Protein AF-0000000079000152 (afdb_homodimer)

Structure (mmCIF, N/CA/C/O backbone):
data_AF-0000000079000152-model_v1
#
loop_
_entity.id
_entity.type
_entity.pdbx_description
1 polymer 'Zinc finger Ogr/Delta-type domain-containing protein'
#
loop_
_atom_site.group_PDB
_atom_site.id
_atom_site.type_symbol
_atom_site.label_atom_id
_atom_site.label_alt_id
_atom_site.label_comp_id
_atom_site.label_asym_id
_atom_site.label_entity_id
_atom_site.label_seq_id
_atom_site.pdbx_PDB_ins_code
_atom_site.Cartn_x
_atom_site.Cartn_y
_atom_site.Cartn_z
_atom_site.occupancy
_atom_site.B_iso_or_equiv
_atom_site.auth_seq_id
_atom_site.auth_comp_id
_atom_site.auth_asym_id
_atom_site.auth_atom_id
_atom_site.pdbx_PDB_model_num
ATOM 1 N N . MET A 1 1 ? -15.695 -9.125 2.947 1 77.19 1 MET A N 1
ATOM 2 C CA . MET A 1 1 ? -14.32 -8.961 2.469 1 77.19 1 MET A CA 1
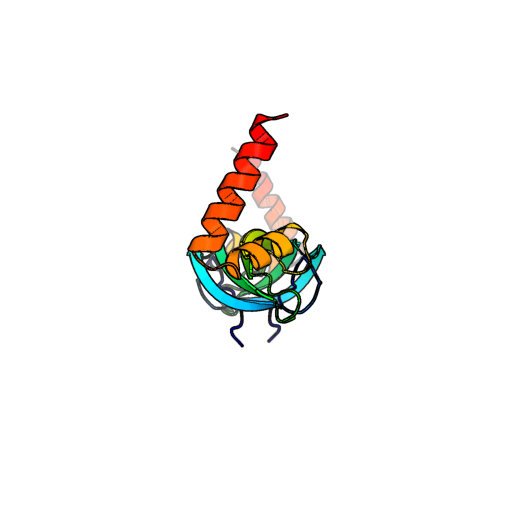ATOM 3 C C . MET A 1 1 ? -13.562 -7.961 3.336 1 77.19 1 MET A C 1
ATOM 5 O O . MET A 1 1 ? -14.125 -6.949 3.762 1 77.19 1 MET A O 1
ATOM 9 N N . ARG A 1 2 ? -12.352 -8.297 3.754 1 88.94 2 ARG A N 1
ATOM 10 C CA . ARG A 1 2 ? -11.508 -7.418 4.555 1 88.94 2 ARG A CA 1
ATOM 11 C C . ARG A 1 2 ? -11.062 -6.199 3.752 1 88.94 2 ARG A C 1
ATOM 13 O O . ARG A 1 2 ? -10.742 -6.316 2.566 1 88.94 2 ARG A O 1
ATOM 20 N N . ILE A 1 3 ? -11.281 -5.059 4.316 1 89.19 3 ILE A N 1
ATOM 21 C CA . ILE A 1 3 ? -10.828 -3.852 3.635 1 89.19 3 ILE A CA 1
ATOM 22 C C . ILE A 1 3 ? -9.555 -3.332 4.301 1 89.19 3 ILE A C 1
ATOM 24 O O . ILE A 1 3 ? -9.359 -3.516 5.504 1 89.19 3 ILE A O 1
ATOM 28 N N . MET A 1 4 ? -8.719 -2.758 3.523 1 90.44 4 MET A N 1
ATOM 29 C CA . MET A 1 4 ? -7.527 -2.135 4.086 1 90.44 4 MET A CA 1
ATOM 30 C C . MET A 1 4 ? -7.844 -0.756 4.652 1 90.44 4 MET A C 1
ATOM 32 O O . MET A 1 4 ? -8.266 0.141 3.916 1 90.44 4 MET A O 1
ATOM 36 N N . LYS A 1 5 ? -7.574 -0.598 5.977 1 92.31 5 LYS A N 1
ATOM 37 C CA . LYS A 1 5 ? -7.773 0.695 6.625 1 92.31 5 LYS A CA 1
ATOM 38 C C . LYS A 1 5 ? -6.477 1.495 6.672 1 92.31 5 LYS A C 1
ATOM 40 O O . LYS A 1 5 ? -5.402 0.933 6.895 1 92.31 5 LYS A O 1
ATOM 45 N N . MET A 1 6 ? -6.703 2.775 6.512 1 95.44 6 MET A N 1
ATOM 46 C CA . MET A 1 6 ? -5.543 3.658 6.598 1 95.44 6 MET A CA 1
ATOM 47 C C . MET A 1 6 ? -5.547 4.438 7.91 1 95.44 6 MET A C 1
ATOM 49 O O . MET A 1 6 ? -6.609 4.793 8.422 1 95.44 6 MET A O 1
ATOM 53 N N . THR A 1 7 ? -4.305 4.668 8.391 1 96.25 7 THR A N 1
ATOM 54 C CA . THR A 1 7 ? -4.137 5.395 9.648 1 96.25 7 THR A CA 1
ATOM 55 C C . THR A 1 7 ? -3.252 6.621 9.445 1 96.25 7 THR A C 1
ATOM 57 O O . THR A 1 7 ? -2.258 6.566 8.719 1 96.25 7 THR A O 1
ATOM 60 N N . CYS A 1 8 ? -3.666 7.68 10.039 1 97.12 8 CYS A N 1
ATOM 61 C CA . CYS A 1 8 ? -2.84 8.883 10 1 97.12 8 CYS A CA 1
ATOM 62 C C . CYS A 1 8 ? -1.547 8.68 10.781 1 97.12 8 CYS A C 1
ATOM 64 O O . CYS A 1 8 ? -1.578 8.312 11.961 1 97.12 8 CYS A O 1
ATOM 66 N N . PRO A 1 9 ? -0.413 8.977 10.188 1 95.81 9 PRO A N 1
ATOM 67 C CA . PRO A 1 9 ? 0.854 8.766 10.891 1 95.81 9 PRO A CA 1
ATOM 68 C C . PRO A 1 9 ? 1.115 9.812 11.969 1 95.81 9 PRO A C 1
ATOM 70 O O . PRO A 1 9 ? 2.025 9.648 12.789 1 95.81 9 PRO A O 1
ATOM 73 N N . VAL A 1 10 ? 0.35 10.844 12.047 1 94.44 10 VAL A N 1
ATOM 74 C CA . VAL A 1 10 ? 0.601 11.93 12.984 1 94.44 10 VAL A CA 1
ATOM 75 C C . VAL A 1 10 ? -0.221 11.719 14.25 1 94.44 10 VAL A C 1
ATOM 77 O O . VAL A 1 10 ? 0.318 11.758 15.359 1 94.44 10 VAL A O 1
ATOM 80 N N . CYS A 1 11 ? -1.486 11.406 14.102 1 95.25 11 CYS A N 1
ATOM 81 C CA . CYS A 1 11 ? -2.34 11.359 15.289 1 95.25 11 CYS A CA 1
ATOM 82 C C . CYS A 1 11 ? -2.949 9.977 15.469 1 95.25 11 CYS A C 1
ATOM 84 O O . CYS A 1 11 ? -3.688 9.734 16.422 1 95.25 11 CYS A O 1
ATOM 86 N N . LEU A 1 12 ? -2.826 9.094 14.5 1 95.81 12 LEU A N 1
ATOM 87 C CA . LEU A 1 12 ? -3.176 7.676 14.555 1 95.81 12 LEU A CA 1
ATOM 88 C C . LEU A 1 12 ? -4.68 7.48 14.406 1 95.81 12 LEU A C 1
ATOM 90 O O . LEU A 1 12 ? -5.18 6.359 14.516 1 95.81 12 LEU A O 1
ATOM 94 N N . ALA A 1 13 ? -5.426 8.547 14.078 1 97.12 13 ALA A N 1
ATOM 95 C CA . ALA A 1 13 ? -6.836 8.398 13.727 1 97.12 13 ALA A CA 1
ATOM 96 C C . ALA A 1 13 ? -6.992 7.73 12.359 1 97.12 13 ALA A C 1
ATOM 98 O O . ALA A 1 13 ? -6.027 7.625 11.602 1 97.12 13 ALA A O 1
ATOM 99 N N . ASP A 1 14 ? -8.195 7.309 12 1 96.25 14 ASP A N 1
ATOM 100 C CA . ASP A 1 14 ? -8.484 6.734 10.688 1 96.25 14 ASP A CA 1
ATOM 101 C C . ASP A 1 14 ? -8.305 7.773 9.586 1 96.25 14 ASP A C 1
ATOM 103 O O . ASP A 1 14 ? -8.609 8.953 9.781 1 96.25 14 ASP A O 1
ATOM 107 N N . ALA A 1 15 ? -7.777 7.367 8.57 1 97.5 15 ALA A N 1
ATOM 108 C CA . ALA A 1 15 ? -7.691 8.203 7.379 1 97.5 15 ALA A CA 1
ATOM 109 C C . ALA A 1 15 ? -8.586 7.668 6.266 1 97.5 15 ALA A C 1
ATOM 111 O O . ALA A 1 15 ? -8.695 6.457 6.078 1 97.5 15 ALA A O 1
ATOM 112 N N . LYS A 1 16 ? -9.172 8.594 5.566 1 97.44 16 LYS A N 1
ATOM 113 C CA . LYS A 1 16 ? -10.031 8.234 4.445 1 97.44 16 LYS A CA 1
ATOM 114 C C . LYS A 1 16 ? -9.266 8.258 3.129 1 97.44 16 LYS A C 1
ATOM 116 O O . LYS A 1 16 ? -8.445 9.148 2.895 1 97.44 16 LYS A O 1
ATOM 121 N N . ILE A 1 17 ? -9.531 7.234 2.334 1 97.25 17 ILE A N 1
ATOM 122 C CA . ILE A 1 17 ? -8.953 7.207 0.993 1 97.25 17 ILE A CA 1
ATOM 123 C C . ILE A 1 17 ? -9.734 8.148 0.077 1 97.25 17 ILE A C 1
ATOM 125 O O . ILE A 1 17 ? -10.945 7.992 -0.097 1 97.25 17 ILE A O 1
ATOM 129 N N . ARG A 1 18 ? -9.023 9.148 -0.502 1 97.06 18 ARG A N 1
ATOM 130 C CA . ARG A 1 18 ? -9.68 10.125 -1.366 1 97.06 18 ARG A CA 1
ATOM 131 C C . ARG A 1 18 ? -9.469 9.781 -2.838 1 97.06 18 ARG A C 1
ATOM 133 O O . ARG A 1 18 ? -10.344 10.031 -3.67 1 97.06 18 ARG A O 1
ATOM 140 N N . LYS A 1 19 ? -8.375 9.273 -3.211 1 96.38 19 LYS A N 1
ATOM 141 C CA . LYS A 1 19 ? -7.988 8.961 -4.586 1 96.38 19 LYS A CA 1
ATOM 142 C C . LYS A 1 19 ? -6.949 7.844 -4.629 1 96.38 19 LYS A C 1
ATOM 144 O O . LYS A 1 19 ? -6.062 7.785 -3.777 1 96.38 19 LYS A O 1
ATOM 149 N N . THR A 1 20 ? -7.156 6.902 -5.5 1 95.56 20 THR A N 1
ATOM 150 C CA . THR A 1 20 ? 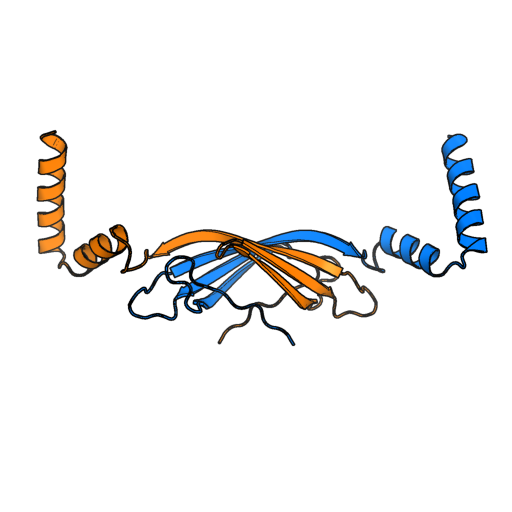-6.129 5.914 -5.809 1 95.56 20 THR A CA 1
ATOM 151 C C . THR A 1 20 ? -5.613 6.094 -7.234 1 95.56 20 THR A C 1
ATOM 153 O O . THR A 1 20 ? -6.398 6.082 -8.188 1 95.56 20 THR A O 1
ATOM 156 N N . ASN A 1 21 ? -4.363 6.363 -7.363 1 96 21 ASN A N 1
ATOM 157 C CA . ASN A 1 21 ? -3.717 6.453 -8.672 1 96 21 ASN A CA 1
ATOM 158 C C . ASN A 1 21 ? -2.893 5.203 -8.969 1 96 21 ASN A C 1
ATOM 160 O O . ASN A 1 21 ? -1.73 5.109 -8.57 1 96 21 ASN A O 1
ATOM 164 N N . ARG A 1 22 ? -3.498 4.258 -9.727 1 93.44 22 ARG A N 1
ATOM 165 C CA . ARG A 1 22 ? -2.818 3.016 -10.078 1 93.44 22 ARG A CA 1
ATOM 166 C C . ARG A 1 22 ? -1.937 3.205 -11.305 1 93.44 22 ARG A C 1
ATOM 168 O O . ARG A 1 22 ? -2.439 3.312 -12.43 1 93.44 22 ARG A O 1
ATOM 175 N N . LYS A 1 23 ? -0.729 3.223 -11.156 1 93.56 23 LYS A N 1
ATOM 176 C CA . LYS A 1 23 ? 0.238 3.449 -12.227 1 93.56 23 LYS A CA 1
ATOM 177 C C . LYS A 1 23 ? 0.574 2.146 -12.945 1 93.56 23 LYS A C 1
ATOM 179 O O . LYS A 1 23 ? 0.814 2.145 -14.156 1 93.56 23 LYS A O 1
ATOM 184 N N . HIS A 1 24 ? 0.614 1.045 -12.297 1 93.12 24 HIS A N 1
ATOM 185 C CA . HIS A 1 24 ? 0.934 -0.326 -12.68 1 93.12 24 HIS A CA 1
ATOM 186 C C . HIS A 1 24 ? 0.214 -1.331 -11.789 1 93.12 24 HIS A C 1
ATOM 188 O O . HIS A 1 24 ? -0.148 -1.011 -10.656 1 93.12 24 HIS A O 1
ATOM 194 N N . PRO A 1 25 ? -0.065 -2.477 -12.266 1 88.38 25 PRO A N 1
ATOM 195 C CA . PRO A 1 25 ? -0.74 -3.475 -11.43 1 88.38 25 PRO A CA 1
ATOM 196 C C . PRO A 1 25 ? -0.025 -3.713 -10.102 1 88.38 25 PRO A C 1
ATOM 198 O O . PRO A 1 25 ? -0.655 -4.113 -9.117 1 88.38 25 PRO A O 1
ATOM 201 N N . GLN A 1 26 ? 1.241 -3.404 -10.102 1 94.69 26 GLN A N 1
ATOM 202 C CA . GLN A 1 26 ? 2.027 -3.705 -8.914 1 94.69 26 GLN A CA 1
ATOM 203 C C . GLN A 1 26 ? 2.354 -2.434 -8.133 1 94.69 26 GLN A C 1
ATOM 205 O O . GLN A 1 26 ? 3.133 -2.465 -7.18 1 94.69 26 GLN A O 1
ATOM 210 N N . LEU A 1 27 ? 1.892 -1.299 -8.664 1 96.94 27 LEU A N 1
ATOM 211 C CA . LEU A 1 27 ? 2.277 -0.028 -8.062 1 96.94 27 LEU A CA 1
ATOM 212 C C . LEU A 1 27 ? 1.116 0.961 -8.086 1 96.94 27 LEU A C 1
ATOM 214 O O . LEU A 1 27 ? 0.55 1.233 -9.148 1 96.94 27 LEU A O 1
ATOM 218 N N . ALA A 1 28 ? 0.737 1.491 -6.945 1 97.5 28 ALA A N 1
ATOM 219 C CA . ALA A 1 28 ? -0.314 2.502 -6.867 1 97.5 28 ALA A CA 1
ATOM 220 C C . ALA A 1 28 ? -0.008 3.529 -5.781 1 97.5 28 ALA A C 1
ATOM 222 O O . ALA A 1 28 ? 0.669 3.219 -4.797 1 97.5 28 ALA A O 1
ATOM 223 N N . ASP A 1 29 ? -0.466 4.746 -5.977 1 97.81 29 ASP A N 1
ATOM 224 C CA . ASP A 1 29 ? -0.487 5.801 -4.969 1 97.81 29 ASP A CA 1
ATOM 225 C C . ASP A 1 29 ? -1.886 5.969 -4.379 1 97.81 29 ASP A C 1
ATOM 227 O O . ASP A 1 29 ? -2.865 6.094 -5.117 1 97.81 29 ASP A O 1
ATOM 231 N N . VAL A 1 30 ? -1.919 6.027 -3.088 1 97.69 30 VAL A N 1
ATOM 232 C CA . VAL A 1 30 ? -3.195 6.207 -2.404 1 97.69 30 VAL A CA 1
ATOM 233 C C . VAL A 1 30 ? -3.193 7.523 -1.637 1 97.69 30 VAL A C 1
ATOM 235 O O . VAL A 1 30 ? -2.387 7.715 -0.724 1 97.69 30 VAL A O 1
ATOM 238 N N . TYR A 1 31 ? -4.062 8.367 -2.02 1 98.38 31 TYR A N 1
ATOM 239 C CA . TYR A 1 31 ? -4.203 9.672 -1.373 1 98.38 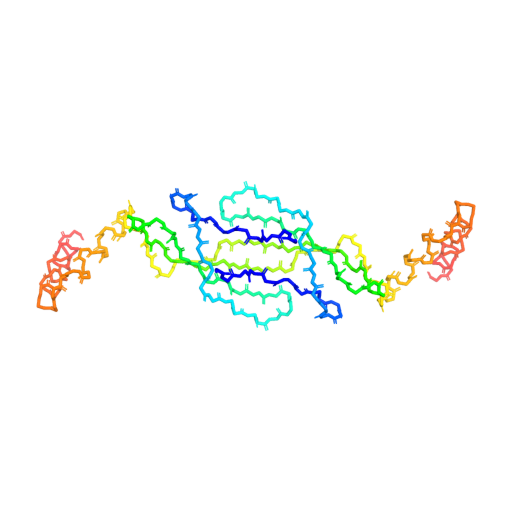31 TYR A CA 1
ATOM 240 C C . TYR A 1 31 ? -5.168 9.586 -0.193 1 98.38 31 TYR A C 1
ATOM 242 O O . TYR A 1 31 ? -6.336 9.242 -0.362 1 98.38 31 TYR A O 1
ATOM 250 N N . CYS A 1 32 ? -4.656 10.008 0.96 1 98.31 32 CYS A N 1
ATOM 251 C CA . CYS A 1 32 ? -5.414 9.836 2.195 1 98.31 32 CYS A CA 1
ATOM 252 C C . CYS A 1 32 ? -5.613 11.18 2.898 1 98.31 32 CYS A C 1
ATOM 254 O O . CYS A 1 32 ? -4.773 12.07 2.791 1 98.31 32 CYS A O 1
ATOM 256 N N . GLN A 1 33 ? -6.699 11.211 3.645 1 98.38 33 GLN A N 1
ATOM 257 C CA . GLN A 1 33 ? -7.02 12.352 4.492 1 98.38 33 GLN A CA 1
ATOM 258 C C . GLN A 1 33 ? -7.41 11.906 5.895 1 98.38 33 GLN A C 1
ATOM 260 O O . GLN A 1 33 ? -8.305 11.078 6.062 1 98.38 33 GLN A O 1
ATOM 265 N N . CYS A 1 34 ? -6.676 12.5 6.793 1 97.94 34 CYS A N 1
ATOM 266 C CA . CYS A 1 34 ? -6.98 12.203 8.188 1 97.94 34 CYS A CA 1
ATOM 267 C C . CYS A 1 34 ? -8.422 12.562 8.516 1 97.94 34 CYS A C 1
ATOM 269 O O . CYS A 1 34 ? -8.922 13.617 8.094 1 97.94 34 CYS A O 1
ATOM 271 N N . SER A 1 35 ? -9.102 11.727 9.297 1 97.75 35 SER A N 1
ATOM 272 C CA . SER A 1 35 ? -10.492 11.953 9.672 1 97.75 35 SER A CA 1
ATOM 273 C C . SER A 1 35 ? -10.594 12.867 10.883 1 97.75 35 SER A C 1
ATOM 275 O O . SER A 1 35 ? -11.68 13.359 11.211 1 97.75 35 SER A O 1
ATOM 277 N N . ASN A 1 36 ? -9.539 13.062 11.672 1 97.69 36 ASN A N 1
ATOM 278 C CA . ASN A 1 36 ? -9.508 14.008 12.773 1 97.69 36 ASN A CA 1
ATOM 279 C C . ASN A 1 36 ? -9.422 15.453 12.273 1 97.69 36 ASN A C 1
ATOM 281 O O . ASN A 1 36 ? -8.383 15.875 11.758 1 97.69 36 ASN A O 1
ATOM 285 N N . MET A 1 37 ? -10.461 16.203 12.516 1 95.5 37 MET A N 1
ATOM 286 C CA . MET A 1 37 ? -10.547 17.562 11.977 1 95.5 37 MET A CA 1
ATOM 287 C C . MET A 1 37 ? -9.477 18.453 12.586 1 95.5 37 MET A C 1
ATOM 289 O O . MET A 1 37 ? -9.062 19.438 11.969 1 95.5 37 MET A O 1
ATOM 293 N N . GLU A 1 38 ? -9.023 18.125 13.805 1 93.75 38 GLU A N 1
ATOM 294 C CA . GLU A 1 38 ? -8 18.922 14.477 1 93.75 38 GLU A CA 1
ATOM 295 C C . GLU A 1 38 ? -6.621 18.672 13.875 1 93.75 38 GLU A C 1
ATOM 297 O O . GLU A 1 38 ? -5.703 19.469 14.047 1 93.75 38 GLU A O 1
ATOM 302 N N . CYS A 1 39 ? -6.375 17.625 13.281 1 95.44 39 CYS A N 1
ATOM 303 C CA . CYS A 1 39 ? -5.137 17.234 12.609 1 95.44 39 CYS A CA 1
ATOM 304 C C . CYS A 1 39 ? -5.18 17.625 11.133 1 95.44 39 CYS A C 1
ATOM 306 O O . CYS A 1 39 ? -4.371 18.422 10.672 1 95.44 39 CYS A O 1
ATOM 308 N N . GLY A 1 40 ? -6.078 17.125 10.422 1 95.94 40 GLY A N 1
ATOM 309 C CA . GLY A 1 40 ? -6.324 17.469 9.031 1 95.94 40 GLY A CA 1
ATOM 310 C C . GLY A 1 40 ? -5.199 17.047 8.109 1 95.94 40 GLY A C 1
ATOM 311 O O . GLY A 1 40 ? -5.121 17.516 6.969 1 95.94 40 GLY A O 1
ATOM 312 N N . HIS A 1 41 ? -4.27 16.234 8.5 1 97.06 41 HIS A N 1
ATOM 313 C CA . HIS A 1 41 ? -3.133 15.797 7.695 1 97.06 41 HIS A CA 1
ATOM 314 C C . HIS A 1 41 ? -3.596 15.117 6.41 1 97.06 41 HIS A C 1
ATOM 316 O O . HIS A 1 41 ? -4.512 14.297 6.434 1 97.06 41 HIS A O 1
ATOM 322 N N . SER A 1 42 ? -3.119 15.5 5.258 1 97.81 42 SER A N 1
ATOM 323 C CA . SER A 1 42 ? -3.281 14.789 3.99 1 97.81 42 SER A CA 1
ATOM 324 C C . SER A 1 42 ? -1.949 14.242 3.49 1 97.81 42 SER A C 1
ATOM 326 O O . SER A 1 42 ? -0.92 14.914 3.582 1 97.81 42 SER A O 1
ATOM 328 N N . PHE A 1 43 ? -1.979 13.047 3.037 1 98.19 43 PHE A N 1
ATOM 329 C CA . PHE A 1 43 ? -0.727 12.375 2.707 1 98.19 43 PHE A CA 1
ATOM 330 C C . PHE A 1 43 ? -0.955 11.289 1.662 1 98.19 43 PHE A C 1
ATOM 332 O O . PHE A 1 43 ? -2.098 10.969 1.332 1 98.19 43 PHE A O 1
ATOM 339 N N . VAL A 1 44 ? 0.138 10.734 1.13 1 98.69 44 VAL A N 1
ATOM 340 C CA . VAL A 1 44 ? 0.108 9.688 0.115 1 98.69 44 VAL A CA 1
ATOM 341 C C . VAL A 1 44 ? 0.821 8.438 0.636 1 98.69 44 VAL A C 1
ATOM 343 O O . VAL A 1 44 ? 1.902 8.531 1.223 1 98.69 44 VAL A O 1
ATOM 346 N N . MET A 1 45 ? 0.149 7.348 0.533 1 98.25 45 MET A N 1
ATOM 347 C CA . MET A 1 45 ? 0.764 6.043 0.757 1 98.25 45 MET A CA 1
ATOM 348 C C . MET A 1 45 ? 1.098 5.363 -0.567 1 98.25 45 MET A C 1
ATOM 350 O O . MET A 1 45 ? 0.323 5.441 -1.522 1 98.25 45 MET A O 1
ATOM 354 N N . ASN A 1 46 ? 2.203 4.676 -0.612 1 98.12 46 ASN A N 1
ATOM 355 C CA . ASN A 1 46 ? 2.578 3.859 -1.761 1 98.12 46 ASN A CA 1
ATOM 356 C C . ASN A 1 46 ? 2.25 2.387 -1.53 1 98.12 46 ASN A C 1
ATOM 358 O O . ASN A 1 46 ? 2.537 1.842 -0.463 1 98.12 46 ASN A O 1
ATOM 362 N N . VAL A 1 47 ? 1.588 1.817 -2.5 1 97.5 47 VAL A N 1
ATOM 363 C CA . VAL A 1 47 ? 1.292 0.388 -2.488 1 97.5 47 VAL A CA 1
ATOM 364 C C . VAL A 1 47 ? 2.078 -0.312 -3.594 1 97.5 47 VAL A C 1
ATOM 366 O O . VAL A 1 47 ? 1.918 0.005 -4.773 1 97.5 47 VAL A O 1
ATOM 369 N N . SER A 1 48 ? 2.939 -1.229 -3.24 1 98.19 48 SER A N 1
ATOM 370 C CA . SER A 1 48 ? 3.801 -1.891 -4.215 1 98.19 48 SER A CA 1
ATOM 371 C C . SER A 1 48 ? 3.877 -3.393 -3.955 1 98.19 48 SER A C 1
ATOM 373 O O . SER A 1 48 ? 3.816 -3.832 -2.805 1 98.19 48 SER A O 1
ATOM 375 N N . PHE A 1 49 ? 4.113 -4.043 -5.082 1 98.06 49 PHE A N 1
ATOM 376 C CA . PHE A 1 49 ? 4.293 -5.484 -4.973 1 98.06 49 PHE A CA 1
ATOM 377 C C . PHE A 1 49 ? 5.551 -5.812 -4.176 1 98.06 49 PHE A C 1
ATOM 379 O O . PHE A 1 49 ? 6.605 -5.211 -4.395 1 98.06 49 PHE A O 1
ATOM 386 N N . SER A 1 50 ? 5.312 -6.656 -3.234 1 98.06 50 SER A N 1
ATOM 387 C CA . SER A 1 50 ? 6.473 -7.102 -2.469 1 98.06 50 SER A CA 1
ATOM 388 C C . SER A 1 50 ? 6.984 -8.445 -2.969 1 98.06 50 SER A C 1
ATOM 390 O O . SER A 1 50 ? 7.949 -8.508 -3.732 1 98.06 50 SER A O 1
ATOM 392 N N . HIS A 1 51 ? 6.215 -9.57 -2.752 1 97.44 51 HIS A N 1
ATOM 393 C CA . HIS A 1 51 ? 6.66 -10.891 -3.191 1 97.44 51 HIS A CA 1
ATOM 394 C C . HIS A 1 51 ? 5.48 -11.852 -3.336 1 97.44 51 HIS A C 1
ATOM 396 O O . HIS A 1 51 ? 4.395 -11.586 -2.818 1 97.44 51 HIS A O 1
ATOM 402 N N . THR A 1 52 ? 5.852 -12.969 -4.035 1 96.44 52 THR A N 1
ATOM 403 C CA . THR A 1 52 ? 4.875 -14.039 -4.219 1 96.44 52 THR A CA 1
ATOM 404 C C . THR A 1 52 ? 4.973 -15.055 -3.09 1 96.44 52 THR A C 1
ATOM 406 O O . THR A 1 52 ? 6.07 -15.445 -2.688 1 96.44 52 THR A O 1
ATOM 409 N N . ILE A 1 53 ? 3.867 -15.352 -2.531 1 95.94 53 ILE A N 1
ATOM 410 C CA . ILE A 1 53 ? 3.809 -16.438 -1.56 1 95.94 53 ILE A CA 1
ATOM 411 C C . ILE A 1 53 ? 3.598 -17.766 -2.283 1 95.94 53 ILE A C 1
ATOM 413 O O . ILE A 1 53 ? 4.348 -18.719 -2.072 1 95.94 53 ILE A O 1
ATOM 417 N N . SER A 1 54 ? 2.533 -17.844 -3.111 1 94.38 54 SER A N 1
ATOM 418 C CA . SER A 1 54 ? 2.26 -18.969 -4.004 1 94.38 54 SER A CA 1
ATOM 419 C C . SER A 1 54 ? 2.094 -18.5 -5.445 1 94.38 54 SER A C 1
ATOM 421 O O . SER A 1 54 ? 1.313 -17.594 -5.719 1 94.38 54 SER A O 1
ATOM 423 N N . PRO A 1 55 ? 2.83 -19.125 -6.34 1 94.44 55 PRO A N 1
ATOM 424 C CA . PRO A 1 55 ? 2.752 -18.688 -7.73 1 94.44 55 PRO A CA 1
ATOM 425 C C . PRO A 1 55 ? 1.413 -19.016 -8.383 1 94.44 55 PRO A C 1
ATOM 427 O O . PRO A 1 55 ? 0.698 -19.906 -7.918 1 94.44 55 PRO A O 1
ATOM 430 N N . SER A 1 56 ? 1.172 -18.219 -9.359 1 94.81 56 SER A N 1
ATOM 431 C CA . SER A 1 56 ? -0.029 -18.438 -10.156 1 94.81 56 SER A CA 1
ATOM 432 C C . SER A 1 56 ? 0.021 -19.797 -10.859 1 94.81 56 SER A C 1
ATOM 434 O O . SER A 1 56 ? 1.073 -20.203 -11.359 1 94.81 56 SER A O 1
ATOM 436 N N . ALA A 1 57 ? -1.122 -20.391 -11.039 1 91.38 57 ALA A N 1
ATOM 437 C CA . ALA A 1 57 ? -1.227 -21.656 -11.773 1 91.38 57 ALA A CA 1
ATOM 438 C C . ALA A 1 57 ? -1.121 -21.422 -13.281 1 91.38 57 ALA A C 1
ATOM 440 O O . ALA A 1 57 ? -0.919 -22.359 -14.055 1 91.38 57 ALA A O 1
ATOM 441 N N . LEU A 1 58 ? -1.256 -20.172 -13.625 1 89.94 58 LEU A N 1
ATOM 442 C CA . LEU A 1 58 ? -1.193 -19.828 -15.039 1 89.94 58 LEU A CA 1
ATOM 443 C C . LEU A 1 58 ? 0.252 -19.672 -15.5 1 89.94 58 LEU A C 1
ATOM 445 O O . LEU A 1 58 ? 0.529 -19.656 -16.703 1 89.94 58 LEU A O 1
ATOM 449 N N . SER A 1 59 ? 1.115 -19.5 -14.508 1 83.12 59 SER A N 1
ATOM 450 C CA . SER A 1 59 ? 2.525 -19.328 -14.844 1 83.12 59 SER A CA 1
ATOM 451 C C . SER A 1 59 ? 3.221 -20.688 -15.008 1 83.12 59 SER A C 1
ATOM 453 O O . SER A 1 59 ? 2.775 -21.688 -14.453 1 83.12 59 SER A O 1
ATOM 455 N N . GLY A 1 60 ? 4.219 -20.75 -15.781 1 75 60 GLY A N 1
ATOM 456 C CA . GLY A 1 60 ? 4.98 -21.969 -15.914 1 75 60 GLY A CA 1
ATOM 457 C C . GLY A 1 60 ? 5.402 -22.562 -14.578 1 75 60 GLY A C 1
ATOM 458 O O . GLY A 1 60 ? 5.215 -23.75 -14.336 1 75 60 GLY A O 1
ATOM 459 N N . GLN A 1 61 ? 5.871 -21.719 -13.781 1 68.5 61 GLN A N 1
ATOM 460 C CA . GLN A 1 61 ? 6.285 -22.156 -12.453 1 68.5 61 GLN A CA 1
ATOM 461 C C . GLN A 1 61 ? 5.094 -22.656 -11.641 1 68.5 61 GLN A C 1
ATOM 463 O O . GLN A 1 61 ? 5.199 -23.656 -10.922 1 68.5 61 GLN A O 1
ATOM 468 N N . GLY A 1 62 ? 4.109 -21.922 -11.812 1 69.06 62 GLY A N 1
ATOM 469 C CA . GLY A 1 62 ? 2.902 -22.359 -11.133 1 69.06 62 GLY A CA 1
ATOM 470 C C . GLY A 1 62 ? 2.424 -23.719 -11.602 1 69.06 62 GLY A C 1
ATOM 471 O O . GLY A 1 62 ? 2.039 -24.562 -10.781 1 69.06 62 GLY A O 1
ATOM 472 N N . ARG A 1 63 ? 2.635 -23.859 -12.766 1 69.56 63 ARG A N 1
ATOM 473 C CA . ARG A 1 63 ? 2.234 -25.141 -13.328 1 69.56 63 ARG A CA 1
ATOM 474 C C . ARG A 1 63 ? 3.109 -26.266 -12.789 1 69.56 63 ARG A C 1
ATOM 476 O O . ARG A 1 63 ? 2.609 -27.359 -12.469 1 69.56 63 ARG A O 1
ATOM 483 N N . VAL A 1 64 ? 4.352 -25.953 -12.734 1 72 64 VAL A N 1
ATOM 484 C CA . VAL A 1 64 ? 5.277 -26.953 -12.227 1 72 64 VAL A CA 1
ATOM 485 C C . VAL A 1 64 ? 4.988 -27.219 -10.75 1 72 64 VAL A C 1
ATOM 487 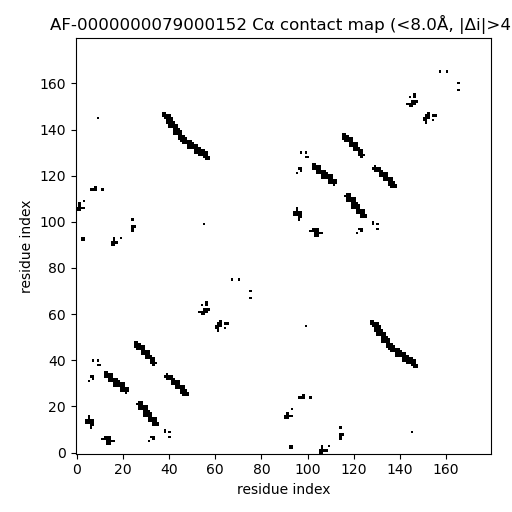O O . VAL A 1 64 ? 4.973 -28.375 -10.32 1 72 64 VAL A O 1
ATOM 490 N N . LYS A 1 65 ? 4.738 -26.156 -10.023 1 71.69 65 LYS A N 1
ATOM 491 C CA . LYS A 1 65 ? 4.414 -26.328 -8.609 1 71.69 65 LYS A CA 1
ATOM 492 C C . LYS A 1 65 ? 3.143 -27.141 -8.43 1 71.69 65 LYS A C 1
ATOM 494 O O . LYS A 1 65 ? 3.092 -28.031 -7.574 1 71.69 65 LYS A O 1
ATOM 499 N N . GLU A 1 66 ? 2.283 -26.781 -9.172 1 70.12 66 GLU A N 1
ATOM 500 C CA . GLU A 1 66 ? 1.035 -27.531 -9.094 1 70.12 66 GLU A CA 1
ATOM 501 C C . GLU A 1 66 ? 1.262 -29.016 -9.398 1 70.12 66 GLU A C 1
ATOM 503 O O . GLU A 1 66 ? 0.67 -29.875 -8.758 1 70.12 66 GLU A O 1
ATOM 508 N N . LEU A 1 67 ? 2.006 -29.266 -10.32 1 72.38 67 LEU A N 1
ATOM 509 C CA . LEU A 1 67 ? 2.318 -30.641 -10.688 1 72.38 67 LEU A CA 1
ATOM 510 C C . LEU A 1 67 ? 3.049 -31.344 -9.555 1 72.38 67 LEU A C 1
ATOM 512 O O . LEU A 1 67 ? 2.717 -32.469 -9.211 1 72.38 67 LEU A O 1
ATOM 516 N N . ILE A 1 68 ? 3.916 -30.656 -8.898 1 77.12 68 ILE A N 1
ATOM 517 C CA . ILE A 1 68 ? 4.711 -31.234 -7.824 1 77.12 68 ILE A CA 1
ATOM 518 C C . ILE A 1 68 ? 3.83 -31.484 -6.598 1 77.12 68 ILE A C 1
ATOM 520 O O . ILE A 1 68 ? 3.932 -32.531 -5.945 1 77.12 68 ILE A O 1
ATOM 524 N N . ASP A 1 69 ? 2.953 -30.531 -6.395 1 74.31 69 ASP A N 1
ATOM 525 C CA . ASP A 1 69 ? 2.08 -30.656 -5.234 1 74.31 69 ASP A CA 1
ATOM 526 C C . ASP A 1 69 ? 1.074 -31.797 -5.418 1 74.31 69 ASP A C 1
ATOM 528 O O . ASP A 1 69 ? 0.609 -32.375 -4.441 1 74.31 69 ASP A O 1
ATOM 532 N N . SER A 1 70 ? 0.774 -32.031 -6.586 1 75.81 70 SER A N 1
ATOM 533 C CA . SER A 1 70 ? -0.182 -33.094 -6.879 1 75.81 70 SER A CA 1
ATOM 534 C C . SER A 1 70 ? 0.476 -34.469 -6.793 1 75.81 70 SER A C 1
ATOM 536 O O . SER A 1 70 ? -0.212 -35.469 -6.715 1 75.81 70 SER A O 1
ATOM 538 N N . LEU A 1 71 ? 1.717 -34.406 -6.711 1 80.31 71 LEU A N 1
ATOM 539 C CA . LEU A 1 71 ? 2.449 -35.656 -6.664 1 80.31 71 LEU A CA 1
ATOM 540 C C . LEU A 1 71 ? 2.531 -36.188 -5.238 1 80.31 71 LEU A C 1
ATOM 542 O O . LEU A 1 71 ? 2.656 -35.406 -4.289 1 80.31 71 LEU A O 1
ATOM 546 N N . GLY A 1 72 ? 2.137 -37.438 -5.086 1 80.06 72 GLY A N 1
ATOM 547 C CA . GLY A 1 72 ? 2.406 -38.062 -3.801 1 80.06 72 GLY A CA 1
ATOM 548 C C . GLY A 1 72 ? 3.875 -38.031 -3.422 1 80.06 72 GLY A C 1
ATOM 549 O O . GLY A 1 72 ? 4.73 -37.75 -4.258 1 80.06 72 GLY A O 1
ATOM 550 N N . GLU A 1 73 ? 4.117 -38.281 -2.109 1 81.38 73 GLU A N 1
ATOM 551 C CA . GLU A 1 73 ? 5.477 -38.188 -1.588 1 81.38 73 GLU A CA 1
ATOM 552 C C . GLU A 1 73 ? 6.426 -39.062 -2.402 1 81.38 73 GLU A C 1
ATOM 554 O O . GLU A 1 73 ? 7.555 -38.656 -2.697 1 81.38 73 GLU A O 1
ATOM 559 N N . HIS A 1 74 ? 5.91 -40.281 -2.732 1 84.19 74 HIS A N 1
ATOM 560 C CA . HIS A 1 74 ? 6.738 -41.219 -3.479 1 84.19 74 HIS A CA 1
ATOM 561 C C . HIS A 1 74 ? 7.062 -40.688 -4.867 1 84.19 74 HIS A C 1
ATOM 563 O O . HIS A 1 74 ? 8.211 -40.75 -5.309 1 84.19 74 HIS A O 1
ATOM 569 N N . ASP A 1 75 ? 6.125 -40.125 -5.523 1 82.25 75 ASP A N 1
ATOM 570 C CA . ASP A 1 75 ? 6.305 -39.625 -6.883 1 82.25 75 ASP A CA 1
ATOM 571 C C . ASP A 1 75 ? 7.141 -38.344 -6.891 1 82.25 75 ASP A C 1
ATOM 573 O O . ASP A 1 75 ? 7.91 -38.094 -7.82 1 82.25 75 ASP A O 1
ATOM 577 N N . ARG A 1 76 ? 6.984 -37.531 -5.887 1 82.5 76 ARG A N 1
ATOM 578 C CA . ARG A 1 76 ? 7.781 -36.312 -5.762 1 82.5 76 ARG A CA 1
ATOM 579 C C . ARG A 1 76 ? 9.273 -36.625 -5.691 1 82.5 76 ARG A C 1
ATOM 581 O O . ARG A 1 76 ? 10.086 -35.969 -6.316 1 82.5 76 ARG A O 1
ATOM 588 N N . LYS A 1 77 ? 9.594 -37.625 -4.965 1 82.06 77 LYS A N 1
ATOM 589 C CA . LYS A 1 77 ? 10.992 -38.031 -4.836 1 82.06 77 LYS A CA 1
ATOM 590 C C . LYS A 1 77 ? 11.547 -38.531 -6.168 1 82.06 77 LYS A C 1
ATOM 592 O O . LYS A 1 77 ? 12.688 -38.25 -6.523 1 82.06 77 LYS A O 1
ATOM 597 N N . LYS A 1 78 ? 10.773 -39.25 -6.828 1 82.31 78 LYS A N 1
ATOM 598 C CA . LYS A 1 78 ? 11.195 -39.75 -8.133 1 82.31 78 LYS A CA 1
ATOM 599 C C . LYS A 1 78 ? 11.438 -38.594 -9.102 1 82.31 78 LYS A C 1
ATOM 601 O O . LYS A 1 78 ? 12.422 -38.625 -9.852 1 82.31 78 LYS A O 1
ATOM 606 N N . ALA A 1 79 ? 10.477 -37.688 -9.078 1 80.75 79 ALA A N 1
ATOM 607 C CA . ALA A 1 79 ? 10.617 -36.531 -9.945 1 80.75 79 ALA A CA 1
ATOM 608 C C . ALA A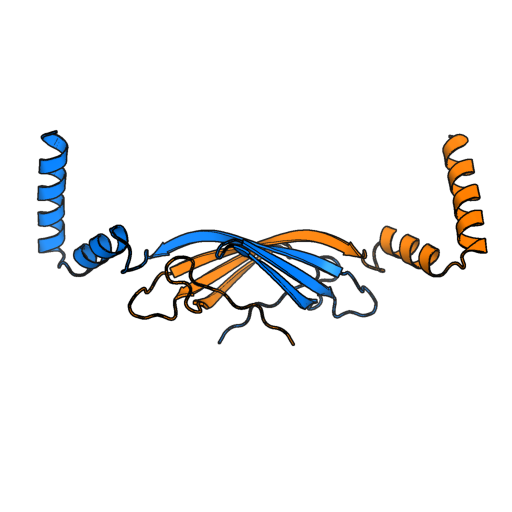 1 79 ? 11.891 -35.75 -9.617 1 80.75 79 ALA A C 1
ATOM 610 O O . ALA A 1 79 ? 12.602 -35.312 -10.523 1 80.75 79 ALA A O 1
ATOM 611 N N . LEU A 1 80 ? 12.125 -35.625 -8.344 1 80.75 80 LEU A N 1
ATOM 612 C CA . LEU A 1 80 ? 13.328 -34.938 -7.898 1 80.75 80 LEU A CA 1
ATOM 613 C C . LEU A 1 80 ? 14.586 -35.625 -8.406 1 80.75 80 LEU A C 1
ATOM 615 O O . LEU A 1 80 ? 15.516 -35 -8.883 1 80.75 80 LEU A O 1
ATOM 619 N N . ALA A 1 81 ? 14.57 -36.938 -8.281 1 80.88 81 ALA A N 1
ATOM 620 C CA . ALA A 1 81 ? 15.719 -37.719 -8.734 1 80.88 81 ALA A CA 1
ATOM 621 C C . ALA A 1 81 ? 15.938 -37.562 -10.234 1 80.88 81 ALA A C 1
ATOM 623 O O . ALA A 1 81 ? 17.078 -37.406 -10.688 1 80.88 81 ALA A O 1
ATOM 624 N N . LEU A 1 82 ? 14.859 -37.5 -10.961 1 79.56 82 LEU A N 1
ATOM 625 C CA . LEU A 1 82 ? 14.945 -37.375 -12.406 1 79.56 82 LEU A CA 1
ATOM 626 C C . LEU A 1 82 ? 15.477 -35.969 -12.781 1 79.56 82 LEU A C 1
ATOM 628 O O . LEU A 1 82 ? 16.266 -35.844 -13.719 1 79.56 82 LEU A O 1
ATOM 632 N N . LEU A 1 83 ? 15 -34.969 -12.062 1 78.81 83 LEU A N 1
ATOM 633 C CA . LEU A 1 83 ? 15.414 -33.594 -12.344 1 78.81 83 LEU A CA 1
ATOM 634 C C . LEU A 1 83 ? 16.891 -33.406 -11.984 1 78.81 83 LEU A C 1
ATOM 636 O O . LEU A 1 83 ? 17.609 -32.719 -12.703 1 78.81 83 LEU A O 1
ATOM 640 N N . GLN A 1 84 ? 17.312 -33.969 -10.914 1 78.56 84 GLN A N 1
ATOM 641 C CA . GLN A 1 84 ? 18.703 -33.875 -10.516 1 78.56 84 GLN A CA 1
ATOM 642 C C . GLN A 1 84 ? 19.625 -34.562 -11.531 1 78.56 84 GLN A C 1
ATOM 644 O O . GLN A 1 84 ? 20.703 -34.062 -11.844 1 78.56 84 GLN A O 1
ATOM 649 N N . GLU A 1 85 ? 19.172 -35.688 -11.984 1 71.38 85 GLU A N 1
ATOM 650 C CA . GLU A 1 85 ? 19.953 -36.438 -12.984 1 71.38 85 GLU A CA 1
ATOM 651 C C . GLU A 1 85 ? 20.031 -35.656 -14.297 1 71.38 85 GLU A C 1
ATOM 653 O O . GLU A 1 85 ? 21.078 -35.656 -14.961 1 71.38 85 GLU A O 1
ATOM 658 N N . ALA A 1 86 ? 19.031 -35 -14.68 1 75.19 86 ALA A N 1
ATOM 659 C CA . ALA A 1 86 ? 19.031 -34.188 -15.898 1 75.19 86 ALA A CA 1
ATOM 660 C C . ALA A 1 86 ? 19.938 -32.969 -15.766 1 75.19 86 ALA A C 1
ATOM 662 O O . ALA A 1 86 ? 20.562 -32.531 -16.75 1 75.19 86 ALA A O 1
ATOM 663 N N . GLU A 1 87 ? 20.047 -32.344 -14.656 1 71.81 87 GLU A N 1
ATOM 664 C CA . GLU A 1 87 ? 20.891 -31.172 -14.414 1 71.81 87 GLU A CA 1
ATOM 665 C C . GLU A 1 87 ? 22.375 -31.562 -14.344 1 71.81 87 GLU A C 1
ATOM 667 O O . GLU A 1 87 ? 23.234 -30.797 -14.742 1 71.81 87 GLU A O 1
ATOM 672 N N . GLU A 1 88 ? 22.688 -32.719 -13.859 1 66.62 88 GLU A N 1
ATOM 673 C CA . GLU A 1 88 ? 24.062 -33.219 -13.812 1 66.62 88 GLU A CA 1
ATOM 674 C C . GLU A 1 88 ? 24.562 -33.594 -15.211 1 66.62 88 GLU A C 1
ATOM 676 O O . GLU A 1 88 ? 25.766 -33.531 -15.484 1 66.62 88 GLU A O 1
ATOM 681 N N . LYS A 1 89 ? 23.781 -33.938 -16 1 65.75 89 LYS A N 1
ATOM 682 C CA . LYS A 1 89 ? 24.219 -34.344 -17.328 1 65.75 89 LYS A CA 1
ATOM 683 C C . LYS A 1 89 ? 24.422 -33.156 -18.25 1 65.75 89 LYS A C 1
ATOM 685 O O . LYS A 1 89 ? 24.984 -33.281 -19.328 1 65.75 89 LYS A O 1
ATOM 690 N N . HIS A 1 90 ? 24.094 -32.031 -17.906 1 59.19 90 HIS A N 1
ATOM 691 C CA . HIS A 1 90 ? 24.484 -30.859 -18.672 1 59.19 90 HIS A CA 1
ATOM 692 C C . HIS A 1 90 ? 25.375 -29.938 -17.844 1 59.19 90 HIS A C 1
ATOM 694 O O . HIS A 1 90 ? 25.141 -29.734 -16.656 1 59.19 90 HIS A O 1
ATOM 700 N N . MET B 1 1 ? -17.391 5.414 1.863 1 76.94 1 MET B N 1
ATOM 701 C CA . MET B 1 1 ? -15.938 5.535 1.937 1 76.94 1 MET B CA 1
ATOM 702 C C . MET B 1 1 ? -15.266 4.699 0.854 1 76.94 1 MET B C 1
ATOM 704 O O . MET B 1 1 ? -15.703 3.582 0.566 1 76.94 1 MET B O 1
ATOM 708 N N . ARG B 1 2 ? -14.32 5.27 0.117 1 88.94 2 ARG B N 1
ATOM 709 C CA . ARG B 1 2 ? -13.578 4.566 -0.92 1 88.94 2 ARG B CA 1
ATOM 710 C C . ARG B 1 2 ? -12.68 3.49 -0.316 1 88.94 2 ARG B C 1
ATOM 712 O O . ARG B 1 2 ? -12.07 3.699 0.737 1 88.94 2 ARG B O 1
ATOM 719 N N . ILE B 1 3 ? -12.812 2.312 -0.818 1 89.25 3 ILE B N 1
ATOM 720 C CA . ILE B 1 3 ? -11.938 1.248 -0.332 1 89.25 3 ILE B CA 1
ATOM 721 C C . ILE B 1 3 ? -10.828 0.986 -1.348 1 89.25 3 ILE B C 1
ATOM 723 O O . ILE B 1 3 ? -11.023 1.176 -2.551 1 89.25 3 ILE B O 1
ATOM 727 N N . MET B 1 4 ? -9.711 0.605 -0.86 1 90.44 4 MET B N 1
ATOM 728 C CA . MET B 1 4 ? -8.625 0.23 -1.757 1 90.44 4 MET B CA 1
ATOM 729 C C . MET B 1 4 ? -8.797 -1.2 -2.256 1 90.44 4 MET B C 1
ATOM 731 O O . MET B 1 4 ? -8.789 -2.145 -1.464 1 90.44 4 MET B O 1
ATOM 735 N N . LYS B 1 5 ? -8.906 -1.329 -3.607 1 92.25 5 LYS B N 1
ATOM 736 C CA . LYS B 1 5 ? -9.008 -2.652 -4.215 1 92.25 5 LYS B CA 1
ATOM 737 C C . LYS B 1 5 ? -7.641 -3.166 -4.656 1 92.25 5 LYS B C 1
ATOM 739 O O . LYS B 1 5 ? -6.82 -2.398 -5.16 1 92.25 5 LYS B O 1
ATOM 744 N N . MET B 1 6 ? -7.535 -4.473 -4.473 1 95.44 6 MET B N 1
ATOM 745 C CA . MET B 1 6 ? -6.293 -5.094 -4.914 1 95.44 6 MET B CA 1
ATOM 746 C C . MET B 1 6 ? -6.508 -5.898 -6.191 1 95.44 6 MET B C 1
ATOM 748 O O . MET B 1 6 ? -7.574 -6.48 -6.391 1 95.44 6 MET B O 1
ATOM 752 N N . THR B 1 7 ? -5.422 -5.875 -7.02 1 96.25 7 THR B N 1
ATOM 753 C CA . THR B 1 7 ? -5.473 -6.59 -8.289 1 96.25 7 THR B CA 1
ATOM 754 C C . THR B 1 7 ? -4.332 -7.598 -8.391 1 96.25 7 THR B C 1
ATOM 756 O O . THR B 1 7 ? -3.209 -7.316 -7.973 1 96.25 7 THR B O 1
ATOM 759 N N . CYS B 1 8 ? -4.676 -8.742 -8.875 1 97.06 8 CYS B N 1
ATOM 760 C CA . CYS B 1 8 ? -3.643 -9.742 -9.102 1 97.06 8 CYS B CA 1
ATOM 761 C C . CYS B 1 8 ? -2.695 -9.305 -10.211 1 97.06 8 CYS B C 1
ATOM 763 O O . CYS B 1 8 ? -3.133 -8.992 -11.32 1 97.06 8 CYS B O 1
ATOM 765 N N . PRO B 1 9 ? -1.406 -9.32 -9.977 1 95.75 9 PRO B N 1
ATOM 766 C CA . PRO B 1 9 ? -0.462 -8.875 -11 1 95.75 9 PRO B CA 1
ATOM 767 C C . PRO B 1 9 ? -0.304 -9.875 -12.141 1 95.75 9 PRO B C 1
ATOM 769 O O . PRO B 1 9 ? 0.288 -9.555 -13.172 1 95.75 9 PRO B O 1
ATOM 772 N N . VAL B 1 10 ? -0.834 -11.031 -12.031 1 94.31 10 VAL B N 1
ATOM 773 C CA . VAL B 1 10 ? -0.638 -12.078 -13.031 1 94.31 10 VAL B CA 1
ATOM 774 C C . VAL B 1 10 ? -1.81 -12.078 -14.008 1 94.31 10 VAL B C 1
ATOM 776 O O . VAL B 1 10 ? -1.611 -12.031 -15.227 1 94.31 10 VAL B O 1
ATOM 779 N N . CYS B 1 11 ? -3.012 -12.055 -13.508 1 95.19 11 CYS B N 1
ATOM 780 C CA . CYS B 1 11 ? -4.152 -12.219 -14.398 1 95.19 11 CYS B CA 1
ATOM 781 C C . CYS B 1 11 ? -5.062 -11 -14.359 1 95.19 11 CYS B C 1
ATOM 783 O O . CYS B 1 11 ? -6.074 -10.945 -15.062 1 95.19 11 CYS B O 1
ATOM 785 N N . LEU B 1 12 ? -4.855 -10.086 -13.438 1 95.69 12 LEU B N 1
ATOM 786 C CA . LEU B 1 12 ? -5.492 -8.773 -13.344 1 95.69 12 LEU B CA 1
ATOM 787 C C . LEU B 1 12 ? -6.898 -8.891 -12.773 1 95.69 12 LEU B C 1
ATOM 789 O O . LEU B 1 12 ? -7.633 -7.898 -12.703 1 95.69 12 LEU B O 1
ATOM 793 N N . ALA B 1 13 ? -7.285 -10.07 -12.266 1 97.12 13 ALA B N 1
ATOM 794 C CA . ALA B 1 13 ? -8.539 -10.203 -11.531 1 97.12 13 ALA B CA 1
ATOM 795 C C . ALA B 1 13 ? -8.438 -9.547 -10.156 1 97.12 13 ALA B C 1
ATOM 797 O O . ALA B 1 13 ? -7.344 -9.219 -9.695 1 97.12 13 ALA B O 1
ATOM 798 N N . ASP B 1 14 ? -9.547 -9.375 -9.461 1 96.25 14 ASP B N 1
ATOM 799 C CA . ASP B 1 14 ? -9.57 -8.836 -8.109 1 96.25 14 ASP B CA 1
ATOM 800 C C . ASP B 1 14 ? -8.875 -9.781 -7.129 1 96.25 14 ASP B C 1
ATOM 802 O O . ASP B 1 14 ? -8.969 -11 -7.266 1 96.25 14 ASP B O 1
ATOM 806 N N . ALA B 1 15 ? -8.18 -9.234 -6.281 1 97.5 15 ALA B N 1
ATOM 807 C CA . ALA B 1 15 ? -7.586 -9.992 -5.188 1 97.5 15 ALA B CA 1
ATOM 808 C C . ALA B 1 15 ? -8.227 -9.617 -3.852 1 97.5 15 ALA B C 1
ATOM 810 O O . ALA B 1 15 ? -8.523 -8.445 -3.605 1 97.5 15 ALA B O 1
ATOM 811 N N . LYS B 1 16 ? -8.375 -10.617 -3.051 1 97.44 16 LYS B N 1
ATOM 812 C CA . LYS B 1 16 ? -8.945 -10.406 -1.723 1 97.44 16 LYS B CA 1
ATOM 813 C C . LYS B 1 16 ? -7.844 -10.227 -0.677 1 97.44 16 LYS B C 1
ATOM 815 O O . LYS B 1 16 ? -6.832 -10.93 -0.708 1 97.44 16 LYS B O 1
ATOM 820 N N . ILE B 1 17 ? -8.086 -9.281 0.196 1 97.25 17 ILE B N 1
ATOM 821 C CA . ILE B 1 17 ? -7.176 -9.094 1.318 1 97.25 17 ILE B CA 1
ATOM 822 C C . ILE B 1 17 ? -7.453 -10.156 2.385 1 97.25 17 ILE B C 1
ATOM 824 O O . ILE B 1 17 ? -8.57 -10.25 2.9 1 97.25 17 ILE B O 1
ATOM 828 N N . ARG B 1 18 ? -6.422 -10.961 2.717 1 97 18 ARG B N 1
ATOM 829 C CA . ARG B 1 18 ? -6.586 -12.023 3.697 1 97 18 ARG B CA 1
ATOM 830 C C . ARG B 1 18 ? -6.043 -11.609 5.059 1 97 18 ARG B C 1
ATOM 832 O O . ARG B 1 18 ? -6.574 -12.016 6.094 1 97 18 ARG B O 1
ATOM 839 N N . LYS B 1 19 ? -5.008 -10.867 5.121 1 96.38 19 LYS B N 1
ATOM 840 C CA . LYS B 1 19 ? -4.324 -10.445 6.34 1 96.38 19 LYS B CA 1
ATOM 841 C C . LYS B 1 19 ? -3.574 -9.133 6.121 1 96.38 19 LYS B C 1
ATOM 843 O O . LYS B 1 19 ? -2.992 -8.914 5.055 1 96.38 19 LYS B O 1
ATOM 8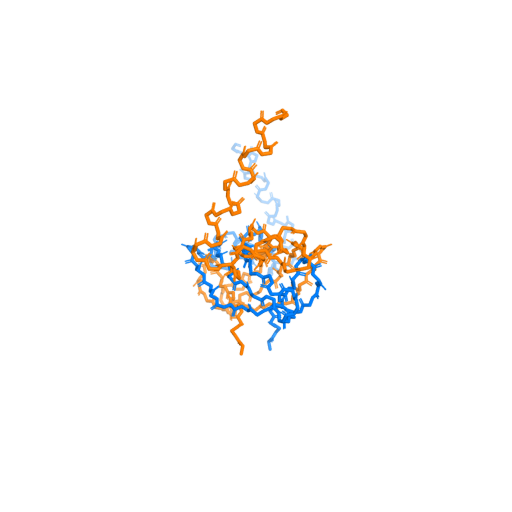48 N N . THR B 1 20 ? -3.721 -8.234 7.047 1 95.5 20 THR B N 1
ATOM 849 C CA . THR B 1 20 ? -2.881 -7.043 7.082 1 95.5 20 THR B CA 1
ATOM 850 C C . THR B 1 20 ? -1.959 -7.066 8.297 1 95.5 20 THR B C 1
ATOM 852 O O . THR B 1 20 ? -2.424 -7.195 9.43 1 95.5 20 THR B O 1
ATOM 855 N N . ASN B 1 21 ? -0.693 -7.043 8.062 1 96.06 21 ASN B N 1
ATOM 856 C CA . ASN B 1 21 ? 0.302 -6.957 9.125 1 96.06 21 ASN B CA 1
ATOM 857 C C . ASN B 1 21 ? 0.899 -5.555 9.219 1 96.06 21 ASN B C 1
ATOM 859 O O . ASN B 1 21 ? 1.857 -5.234 8.516 1 96.06 21 ASN B O 1
ATOM 863 N N . ARG B 1 22 ? 0.348 -4.742 10.141 1 93.44 22 ARG B N 1
ATOM 864 C CA . ARG B 1 22 ? 0.826 -3.375 10.328 1 93.44 22 ARG B CA 1
ATOM 865 C C . ARG B 1 22 ? 2.039 -3.342 11.258 1 93.44 22 ARG B C 1
ATOM 867 O O . ARG B 1 22 ? 1.908 -3.523 12.469 1 93.44 22 ARG B O 1
ATOM 874 N N . LYS B 1 23 ? 3.129 -3.115 10.766 1 93.62 23 LYS B N 1
ATOM 875 C CA . LYS B 1 23 ? 4.383 -3.105 11.516 1 93.62 23 LYS B CA 1
ATOM 876 C C . LYS B 1 23 ? 4.637 -1.738 12.148 1 93.62 23 LYS B C 1
ATOM 878 O O . LYS B 1 23 ? 5.203 -1.647 13.234 1 93.62 23 LYS B O 1
ATOM 883 N N . HIS B 1 24 ? 4.262 -0.679 11.547 1 93.19 24 HIS B N 1
ATOM 884 C CA . HIS B 1 24 ? 4.391 0.739 11.867 1 93.19 24 HIS B CA 1
ATOM 885 C C . HIS B 1 24 ? 3.26 1.549 11.234 1 93.19 24 HIS B C 1
ATOM 887 O O . HIS B 1 24 ? 2.668 1.127 10.242 1 93.19 24 HIS B O 1
ATOM 893 N N . PRO B 1 25 ? 2.898 2.621 11.805 1 88.56 25 PRO B N 1
ATOM 894 C CA . PRO B 1 25 ? 1.827 3.436 11.227 1 88.56 25 PRO B CA 1
ATOM 895 C C . PRO B 1 25 ? 2.078 3.779 9.758 1 88.56 25 PRO B C 1
ATOM 897 O O . PRO B 1 25 ? 1.131 4.02 9.008 1 88.56 25 PRO B O 1
ATOM 900 N N . GLN B 1 26 ? 3.336 3.748 9.398 1 94.81 26 GLN B N 1
ATOM 901 C CA . GLN B 1 26 ? 3.68 4.168 8.047 1 94.81 26 GLN B CA 1
ATOM 902 C C . GLN B 1 26 ? 4.027 2.967 7.168 1 94.81 26 GLN B C 1
ATOM 904 O O . GLN B 1 26 ? 4.488 3.131 6.035 1 94.81 26 GLN B O 1
ATOM 909 N N . LEU B 1 27 ? 3.969 1.782 7.773 1 96.94 27 LEU B N 1
ATOM 910 C CA . LEU B 1 27 ? 4.418 0.6 7.047 1 96.94 27 LEU B CA 1
ATOM 911 C C . LEU B 1 27 ? 3.539 -0.604 7.371 1 96.94 27 LEU B C 1
ATOM 913 O O . LEU B 1 27 ? 3.359 -0.951 8.539 1 96.94 27 LEU B O 1
ATOM 917 N N . ALA B 1 28 ? 2.979 -1.245 6.371 1 97.5 28 ALA B N 1
ATOM 918 C CA . ALA B 1 28 ? 2.178 -2.451 6.559 1 97.5 28 ALA B CA 1
ATOM 919 C C . ALA B 1 28 ? 2.373 -3.426 5.402 1 97.5 28 ALA B C 1
ATOM 921 O O . ALA B 1 28 ? 2.674 -3.014 4.277 1 97.5 28 ALA B O 1
ATOM 922 N N . ASP B 1 29 ? 2.236 -4.703 5.68 1 97.81 29 ASP B N 1
ATOM 923 C CA . ASP B 1 29 ? 2.152 -5.77 4.688 1 97.81 29 ASP B CA 1
ATOM 924 C C . ASP B 1 29 ? 0.711 -6.242 4.512 1 97.81 29 ASP B C 1
ATOM 926 O O . ASP B 1 29 ? 0.025 -6.539 5.488 1 97.81 29 ASP B O 1
ATOM 930 N N . VAL B 1 30 ? 0.331 -6.355 3.281 1 97.69 30 VAL B N 1
ATOM 931 C CA . VAL B 1 30 ? -1.021 -6.816 2.982 1 97.69 30 VAL B CA 1
ATOM 932 C C . VAL B 1 30 ? -0.961 -8.125 2.207 1 97.69 30 VAL B C 1
ATOM 934 O O . VAL B 1 30 ? -0.425 -8.18 1.096 1 97.69 30 VAL B O 1
ATOM 937 N N . TYR B 1 31 ? -1.495 -9.125 2.791 1 98.38 31 TYR B N 1
ATOM 938 C CA . TYR B 1 31 ? -1.544 -10.445 2.172 1 98.38 31 TYR B CA 1
ATOM 939 C C . TYR B 1 31 ? -2.795 -10.602 1.314 1 98.38 31 TYR B C 1
ATOM 941 O O . TYR B 1 31 ? -3.916 -10.492 1.818 1 98.38 31 TYR B O 1
ATOM 949 N N . CYS B 1 32 ? -2.553 -10.945 0.061 1 98.31 32 CYS B N 1
ATOM 950 C CA . CYS B 1 32 ? -3.645 -10.969 -0.905 1 98.31 32 CYS B CA 1
ATOM 951 C C . CYS B 1 32 ? -3.756 -12.344 -1.563 1 98.31 32 CYS B C 1
ATOM 953 O O . CYS B 1 32 ? -2.754 -13.039 -1.721 1 98.31 32 CYS B O 1
ATOM 955 N N . GLN B 1 33 ? -4.984 -12.617 -1.979 1 98.38 33 GLN B N 1
ATOM 956 C CA . GLN B 1 33 ? -5.289 -13.828 -2.734 1 98.38 33 GLN B CA 1
ATOM 957 C C . GLN B 1 33 ? -6.141 -13.508 -3.959 1 98.38 33 GLN B C 1
ATOM 959 O O . GLN B 1 33 ? -7.199 -12.891 -3.842 1 98.38 33 GLN B O 1
ATOM 964 N N . CYS B 1 34 ? -5.57 -13.977 -5.047 1 97.94 34 CYS B N 1
ATOM 965 C CA . CYS B 1 34 ? -6.316 -13.797 -6.289 1 97.94 34 CYS B CA 1
ATOM 966 C C . CYS B 1 34 ? -7.684 -14.461 -6.207 1 97.94 34 CYS B C 1
ATOM 968 O O . CYS B 1 34 ? -7.805 -15.578 -5.699 1 97.94 34 CYS B O 1
ATOM 970 N N . SER B 1 35 ? -8.711 -13.805 -6.738 1 97.81 35 SER B N 1
ATOM 971 C CA . SER B 1 35 ? -10.07 -14.328 -6.703 1 97.81 35 SER B CA 1
ATOM 972 C C . SER B 1 35 ? -10.328 -15.281 -7.867 1 97.81 35 SER B C 1
ATOM 974 O O . SER B 1 35 ? -11.336 -15.992 -7.887 1 97.81 35 SER B O 1
ATOM 976 N N . ASN B 1 36 ? -9.523 -15.273 -8.93 1 97.69 36 ASN B N 1
ATOM 977 C CA . ASN B 1 36 ? -9.609 -16.234 -10.031 1 97.69 36 ASN B CA 1
ATOM 978 C C . ASN B 1 36 ? -9.086 -17.609 -9.617 1 97.69 36 ASN B C 1
ATOM 980 O O . ASN B 1 36 ? -7.883 -17.781 -9.438 1 97.69 36 ASN B O 1
ATOM 984 N N . MET B 1 37 ? -9.977 -18.562 -9.586 1 95.44 37 MET B N 1
ATOM 985 C C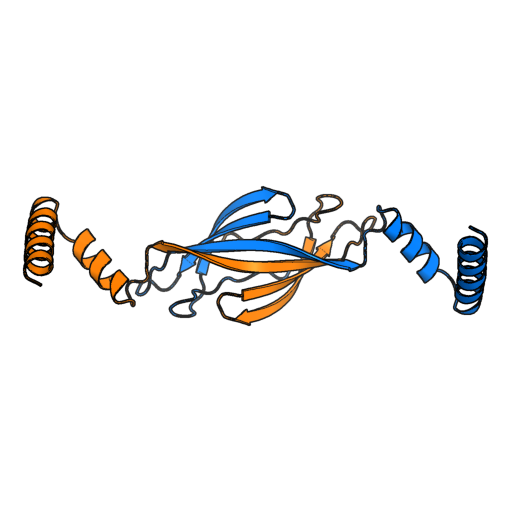A . MET B 1 37 ? -9.625 -19.891 -9.086 1 95.44 37 MET B CA 1
ATOM 986 C C . MET B 1 37 ? -8.609 -20.562 -10 1 95.44 37 MET B C 1
ATOM 988 O O . MET B 1 37 ? -7.844 -21.422 -9.562 1 95.44 37 MET B O 1
ATOM 992 N N . GLU B 1 38 ? -8.602 -20.172 -11.281 1 93.75 38 GLU B N 1
ATOM 993 C CA . GLU B 1 38 ? -7.664 -20.766 -12.242 1 93.75 38 GLU B CA 1
ATOM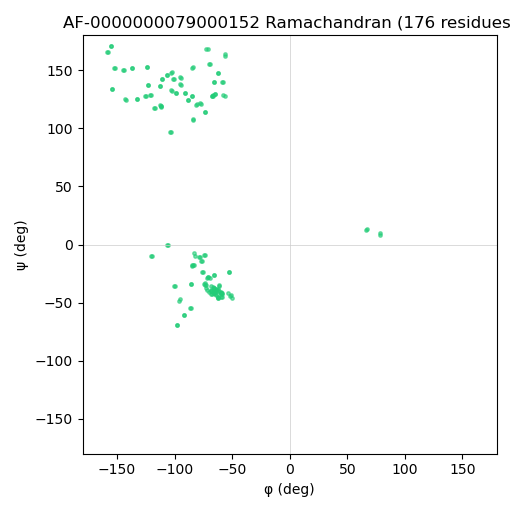 994 C C . GLU B 1 38 ? -6.258 -20.203 -12.047 1 93.75 38 GLU B C 1
ATOM 996 O O . GLU B 1 38 ? -5.277 -20.812 -12.484 1 93.75 38 GLU B O 1
ATOM 1001 N N . CYS B 1 39 ? -6.07 -19.109 -11.516 1 95.38 39 CYS B N 1
ATOM 1002 C CA . CYS B 1 39 ? -4.805 -18.453 -11.203 1 95.38 39 CYS B CA 1
ATOM 1003 C C . CYS B 1 39 ? -4.348 -18.797 -9.789 1 95.38 39 CYS B C 1
ATOM 1005 O O . CYS B 1 39 ? -3.283 -19.375 -9.602 1 95.38 39 CYS B O 1
ATOM 1007 N N . GLY B 1 40 ? -5.094 -18.469 -8.836 1 95.88 40 GLY B N 1
ATOM 1008 C CA . GLY B 1 40 ? -4.863 -18.812 -7.438 1 95.88 40 GLY B CA 1
ATOM 1009 C C . GLY B 1 40 ? -3.631 -18.141 -6.859 1 95.88 40 GLY B C 1
ATOM 1010 O O . GLY B 1 40 ? -3.146 -18.547 -5.797 1 95.88 40 GLY B O 1
ATOM 1011 N N . HIS B 1 41 ? -3.035 -17.188 -7.477 1 97 41 HIS B N 1
ATOM 1012 C CA . HIS B 1 41 ? -1.836 -16.484 -7.02 1 97 41 HIS B CA 1
ATOM 1013 C C . HIS B 1 41 ? -2.041 -15.883 -5.637 1 97 41 HIS B C 1
ATOM 1015 O O . HIS B 1 41 ? -3.078 -15.273 -5.371 1 97 41 HIS B O 1
ATOM 1021 N N . SER B 1 42 ? -1.185 -16.125 -4.676 1 97.81 42 SER B N 1
ATOM 1022 C CA . SER B 1 42 ? -1.123 -15.43 -3.396 1 97.81 42 SER B CA 1
ATOM 1023 C C . SER B 1 42 ? 0.152 -14.602 -3.277 1 97.81 42 SER B C 1
ATOM 1025 O O . SER B 1 42 ? 1.228 -15.047 -3.684 1 97.81 42 SER B O 1
ATOM 1027 N N . PHE B 1 43 ? 0.004 -13.422 -2.799 1 98.19 43 PHE B N 1
ATOM 1028 C CA . PHE B 1 43 ? 1.132 -12.5 -2.814 1 98.19 43 PHE B CA 1
ATOM 1029 C C . PHE B 1 43 ? 0.988 -11.453 -1.716 1 98.19 43 PHE B C 1
ATOM 1031 O O . PHE B 1 43 ? -0.056 -11.359 -1.066 1 98.19 43 PHE B O 1
ATOM 1038 N N . VAL B 1 44 ? 2.039 -10.656 -1.5 1 98.69 44 VAL B N 1
ATOM 1039 C CA . VAL B 1 44 ? 2.078 -9.609 -0.486 1 98.69 44 VAL B CA 1
ATOM 1040 C C . VAL B 1 44 ? 2.344 -8.258 -1.148 1 98.69 44 VAL B C 1
ATOM 1042 O O . VAL B 1 44 ? 3.211 -8.148 -2.02 1 98.69 44 VAL B O 1
ATOM 1045 N N . MET B 1 45 ? 1.528 -7.328 -0.827 1 98.25 45 MET B N 1
ATOM 1046 C CA . MET B 1 45 ? 1.771 -5.934 -1.179 1 98.25 45 MET B CA 1
ATOM 1047 C C . MET B 1 45 ? 2.314 -5.156 0.017 1 98.25 45 MET B C 1
ATOM 1049 O O . MET B 1 45 ? 1.87 -5.363 1.147 1 98.25 45 MET B O 1
ATOM 1053 N N . ASN B 1 46 ? 3.217 -4.25 -0.213 1 98.12 46 ASN B N 1
ATOM 1054 C CA . ASN B 1 46 ? 3.719 -3.338 0.807 1 98.12 46 ASN B CA 1
ATOM 1055 C C . ASN B 1 46 ? 3.037 -1.975 0.721 1 98.12 46 ASN B C 1
ATOM 1057 O O . ASN B 1 46 ? 2.879 -1.422 -0.368 1 98.12 46 ASN B O 1
ATOM 1061 N N . VAL B 1 47 ? 2.58 -1.527 1.842 1 97.56 47 VAL B N 1
ATOM 1062 C CA . VAL B 1 47 ? 2.006 -0.191 1.957 1 97.56 47 VAL B CA 1
ATOM 1063 C C . VAL B 1 47 ? 2.914 0.69 2.812 1 97.56 47 VAL B C 1
ATOM 1065 O O . VAL B 1 47 ? 3.166 0.383 3.98 1 97.56 47 VAL B O 1
ATOM 1068 N N . SER B 1 48 ? 3.426 1.762 2.266 1 98.12 48 SER B N 1
ATOM 1069 C CA . SER B 1 48 ? 4.367 2.619 2.977 1 98.12 48 SER B CA 1
ATOM 1070 C C . SER B 1 48 ? 4.055 4.094 2.754 1 98.12 48 SER B C 1
ATOM 1072 O O . SER B 1 48 ? 3.574 4.477 1.685 1 98.12 48 SER B O 1
ATOM 1074 N N . PHE B 1 49 ? 4.453 4.809 3.777 1 98.12 49 PHE B N 1
ATOM 1075 C CA . PHE B 1 49 ? 4.293 6.254 3.662 1 98.12 49 PHE B CA 1
ATOM 1076 C C . PHE B 1 49 ? 5.18 6.812 2.553 1 98.12 49 PHE B C 1
ATOM 1078 O O . PHE B 1 49 ? 6.352 6.453 2.449 1 98.12 49 PHE B O 1
ATOM 1085 N N . SER B 1 50 ? 4.527 7.555 1.739 1 98.06 50 SER B N 1
ATOM 1086 C CA . SER B 1 50 ? 5.305 8.203 0.688 1 98.06 50 SER B CA 1
ATOM 1087 C C . SER B 1 50 ? 5.641 9.641 1.059 1 98.06 50 SER B C 1
ATOM 1089 O O . SER B 1 50 ? 6.754 9.93 1.509 1 98.06 50 SER B O 1
ATOM 1091 N N . HIS B 1 51 ? 4.621 10.57 1.108 1 97.56 51 HIS B N 1
ATOM 1092 C CA . HIS B 1 51 ? 4.891 11.969 1.443 1 97.56 51 HIS B CA 1
ATOM 1093 C C . HIS B 1 51 ? 3.629 12.664 1.944 1 97.56 51 HIS B C 1
ATOM 1095 O O . HIS B 1 51 ? 2.518 12.164 1.746 1 97.56 51 HIS B O 1
ATOM 1101 N N . THR B 1 52 ? 3.941 13.859 2.547 1 96.5 52 THR B N 1
ATOM 1102 C CA . THR B 1 52 ? 2.859 14.703 3.033 1 96.5 52 THR B CA 1
ATOM 1103 C C . THR B 1 52 ? 2.416 15.688 1.954 1 96.5 52 THR B C 1
ATOM 1105 O O . THR B 1 52 ? 3.252 16.281 1.268 1 96.5 52 THR B O 1
ATOM 1108 N N . ILE B 1 53 ? 1.167 15.742 1.742 1 95.94 53 ILE B N 1
ATOM 1109 C CA . ILE B 1 53 ? 0.611 16.766 0.859 1 95.94 53 ILE B CA 1
ATOM 1110 C C . ILE B 1 53 ? 0.342 18.047 1.651 1 95.94 53 ILE B C 1
ATOM 1112 O O . ILE B 1 53 ? 0.783 19.125 1.262 1 95.94 53 ILE B O 1
ATOM 1116 N N . SER B 1 54 ? -0.438 17.922 2.756 1 94.44 54 SER B N 1
ATOM 1117 C CA . SER B 1 54 ? -0.676 18.984 3.719 1 94.44 54 SER B CA 1
ATOM 1118 C C . SER B 1 54 ? -0.329 18.547 5.137 1 94.44 54 SER B C 1
ATOM 1120 O O . SER B 1 54 ? -0.786 17.5 5.594 1 94.44 54 SER B O 1
ATOM 1122 N N . PRO B 1 55 ? 0.485 19.344 5.809 1 94.44 55 PRO B N 1
ATOM 1123 C CA . PRO B 1 55 ? 0.9 18.938 7.152 1 94.44 55 PRO B CA 1
ATOM 1124 C C . PRO B 1 55 ? -0.238 19 8.164 1 94.44 55 PRO B C 1
ATOM 1126 O O . PRO B 1 55 ? -1.228 19.703 7.945 1 94.44 55 PRO B O 1
ATOM 1129 N N . SER B 1 56 ? -0.017 18.188 9.156 1 94.94 56 SER B N 1
ATOM 1130 C CA . SER B 1 56 ? -0.962 18.188 10.273 1 94.94 56 SER B CA 1
ATOM 1131 C C . SER B 1 56 ? -0.995 19.547 10.969 1 94.94 56 SER B C 1
ATOM 1133 O O . SER B 1 56 ? 0.047 20.172 11.156 1 94.94 56 SER B O 1
ATOM 1135 N N . ALA B 1 57 ? -2.145 19.906 11.477 1 91.31 57 ALA B N 1
ATOM 1136 C CA . ALA B 1 57 ? -2.291 21.141 12.25 1 91.31 57 ALA B CA 1
ATOM 1137 C C . ALA B 1 57 ? -1.714 20.984 13.656 1 91.31 57 ALA B C 1
ATOM 1139 O O . ALA B 1 57 ? -1.501 21.969 14.359 1 91.31 57 ALA B O 1
ATOM 1140 N N . LEU B 1 58 ? -1.484 19.75 13.977 1 90 58 LEU B N 1
ATOM 1141 C CA . LEU B 1 58 ? -0.955 19.484 15.312 1 90 58 LEU B CA 1
ATOM 1142 C C . LEU B 1 58 ? 0.562 19.641 15.336 1 90 58 LEU B C 1
ATOM 1144 O O . LEU B 1 58 ? 1.165 19.719 16.406 1 90 58 LEU B O 1
ATOM 1148 N N . SER B 1 59 ? 1.117 19.609 14.133 1 83.19 59 SER B N 1
ATOM 1149 C CA . SER B 1 59 ? 2.568 19.75 14.047 1 83.19 59 SER B CA 1
ATOM 1150 C C . SER B 1 59 ? 2.986 21.203 14.047 1 83.19 59 SER B C 1
ATOM 1152 O O . SER B 1 59 ? 2.205 22.078 13.664 1 83.19 59 SER B O 1
ATOM 1154 N N . GLY B 1 60 ? 4.129 21.5 14.492 1 75.25 60 GLY B N 1
ATOM 1155 C CA . GLY B 1 60 ? 4.617 22.875 14.438 1 75.25 60 GLY B CA 1
ATOM 1156 C C . GLY B 1 60 ? 4.516 23.5 13.062 1 75.25 60 GLY B C 1
ATOM 1157 O O . GLY B 1 60 ? 4.016 24.609 12.906 1 75.25 60 GLY B O 1
ATOM 1158 N N . GLN B 1 61 ? 4.891 22.75 12.125 1 68.81 61 GLN B N 1
ATOM 1159 C CA . GLN B 1 61 ? 4.809 23.234 10.75 1 68.81 61 GLN B CA 1
ATOM 1160 C C . GLN B 1 61 ? 3.359 23.453 10.32 1 68.81 61 GLN B C 1
ATOM 1162 O O . GLN B 1 61 ? 3.043 24.422 9.625 1 68.81 61 GLN B O 1
ATOM 1167 N N . GLY B 1 62 ? 2.641 22.516 10.758 1 69.56 62 GLY B N 1
ATOM 1168 C CA . GLY B 1 62 ? 1.225 22.672 10.461 1 69.56 62 GLY B CA 1
ATOM 1169 C C . GLY B 1 62 ? 0.613 23.922 11.078 1 69.56 62 GLY B C 1
ATOM 1170 O O . GLY B 1 62 ? -0.16 24.625 10.43 1 69.56 62 GLY B O 1
ATOM 1171 N N . ARG B 1 63 ? 1.104 24.125 12.133 1 69.69 63 ARG B N 1
ATOM 1172 C CA . ARG B 1 63 ? 0.609 25.312 12.82 1 69.69 63 ARG B CA 1
ATOM 1173 C C . ARG B 1 63 ? 1.036 26.578 12.086 1 69.69 63 ARG B C 1
ATOM 1175 O O . ARG B 1 63 ? 0.248 27.516 11.945 1 69.69 63 ARG B O 1
ATOM 1182 N N . VAL B 1 64 ? 2.254 26.547 11.68 1 72.12 64 VAL B N 1
ATOM 1183 C CA . VAL B 1 64 ? 2.768 27.703 10.961 1 72.12 64 VAL B CA 1
ATOM 1184 C C . VAL B 1 64 ? 2.029 27.844 9.633 1 72.12 64 VAL B C 1
ATOM 1186 O O . VAL B 1 64 ? 1.644 28.953 9.25 1 72.12 64 VAL B O 1
ATOM 1189 N N . LYS B 1 65 ? 1.814 26.734 8.992 1 71.88 65 LYS B N 1
ATOM 1190 C CA . LYS B 1 65 ? 1.086 26.766 7.723 1 71.88 65 LYS B CA 1
ATOM 1191 C C . LYS B 1 65 ? -0.331 27.297 7.922 1 71.88 65 LYS B C 1
ATOM 1193 O O . LYS B 1 65 ? -0.804 28.125 7.145 1 71.88 65 LYS B O 1
ATOM 1198 N N . GLU B 1 66 ? -0.865 26.781 8.875 1 70.62 66 GLU B N 1
ATOM 1199 C CA . GLU B 1 66 ? -2.219 27.25 9.164 1 70.62 66 GLU B CA 1
ATOM 1200 C C . GLU B 1 66 ? -2.238 28.75 9.438 1 70.62 66 GLU B C 1
ATOM 1202 O O . GLU B 1 66 ? -3.156 29.453 9.008 1 70.62 66 GLU B O 1
ATOM 1207 N N . LEU B 1 67 ? -1.332 29.203 10.109 1 72.94 67 LEU B N 1
ATOM 1208 C CA . LEU B 1 67 ? -1.235 30.625 10.406 1 72.94 67 LEU B CA 1
ATOM 1209 C C . LEU B 1 67 ? -1.016 31.438 9.141 1 72.94 67 LEU B C 1
ATOM 1211 O O . LEU B 1 67 ? -1.671 32.469 8.93 1 72.94 67 LEU B O 1
ATOM 1215 N N . ILE B 1 68 ? -0.234 30.906 8.25 1 77.56 68 ILE B N 1
ATOM 1216 C CA . ILE B 1 68 ? 0.086 31.609 7.02 1 77.56 68 ILE B CA 1
ATOM 1217 C C . ILE B 1 68 ? -1.128 31.609 6.094 1 77.56 68 ILE B C 1
ATOM 1219 O O . ILE B 1 68 ? -1.437 32.625 5.465 1 77.56 68 ILE B O 1
ATOM 1223 N N . ASP B 1 69 ? -1.799 30.5 6.125 1 74.69 69 ASP B N 1
ATOM 1224 C CA . ASP B 1 69 ? -2.965 30.391 5.25 1 74.69 69 ASP B CA 1
ATOM 1225 C C . ASP B 1 69 ? -4.102 31.281 5.738 1 74.69 69 ASP B C 1
ATOM 1227 O O . ASP B 1 69 ? -4.934 31.734 4.941 1 74.69 69 ASP B O 1
ATOM 1231 N N . SER B 1 70 ? -4.113 31.5 6.949 1 76.5 70 SER B N 1
ATOM 1232 C CA . SER B 1 70 ? -5.16 32.344 7.52 1 76.5 70 SER B CA 1
ATOM 1233 C C . SER B 1 70 ? -4.867 33.812 7.293 1 76.5 70 SER B C 1
ATOM 1235 O O . SER B 1 70 ? -5.754 34.656 7.434 1 76.5 70 SER B O 1
ATOM 1237 N N . LEU B 1 71 ? -3.719 34.031 6.867 1 80.75 71 LEU B N 1
ATOM 1238 C CA . LEU B 1 71 ? -3.318 35.406 6.656 1 80.75 71 LEU B CA 1
ATOM 1239 C C . LEU B 1 71 ? -3.756 35.906 5.277 1 80.75 71 LEU B C 1
ATOM 1241 O O . LEU B 1 71 ? -3.725 35.125 4.309 1 80.75 71 LEU B O 1
ATOM 1245 N N . GLY B 1 72 ? -4.441 37.031 5.281 1 80.25 72 GLY B N 1
ATOM 1246 C CA . GLY B 1 72 ? -4.68 37.656 3.992 1 80.25 72 GLY B CA 1
ATOM 1247 C C . GLY B 1 72 ? -3.406 37.938 3.217 1 80.25 72 GLY B C 1
ATOM 1248 O O . GLY B 1 72 ? -2.307 37.844 3.768 1 80.25 72 GLY B O 1
ATOM 1249 N N . GLU B 1 73 ? -3.607 38.156 1.897 1 81.56 73 GLU B N 1
ATOM 1250 C CA . GLU B 1 73 ? -2.463 38.375 1.016 1 81.56 73 GLU B CA 1
ATOM 1251 C C . GLU B 1 73 ? -1.539 39.438 1.558 1 81.56 73 GLU B C 1
ATOM 1253 O O . GLU B 1 73 ? -0.315 39.312 1.517 1 81.56 73 GLU B O 1
ATOM 1258 N N . HIS B 1 74 ? -2.186 40.531 2.041 1 84.62 74 HIS B N 1
ATOM 1259 C CA . HIS B 1 74 ? -1.409 41.656 2.555 1 84.62 74 HIS B CA 1
ATOM 1260 C C . HIS B 1 74 ? -0.604 41.25 3.785 1 84.62 74 HIS B C 1
ATOM 1262 O O . HIS B 1 74 ? 0.581 41.594 3.893 1 84.62 74 HIS B O 1
ATOM 1268 N N . ASP B 1 75 ? -1.179 40.531 4.668 1 82.31 75 ASP B N 1
ATOM 1269 C CA . ASP B 1 75 ? -0.526 40.125 5.906 1 82.31 75 ASP B CA 1
ATOM 1270 C C . ASP B 1 75 ? 0.537 39.062 5.645 1 82.31 75 ASP B C 1
ATOM 1272 O O . ASP B 1 75 ? 1.569 39.031 6.316 1 82.31 75 ASP B O 1
ATOM 1276 N N . ARG B 1 76 ? 0.3 38.188 4.699 1 82.94 76 ARG B N 1
ATOM 1277 C CA . ARG B 1 76 ? 1.279 37.188 4.324 1 82.94 76 ARG B CA 1
ATOM 1278 C C . ARG B 1 76 ? 2.58 37.812 3.854 1 82.94 76 ARG B C 1
ATOM 1280 O O . ARG B 1 76 ? 3.668 37.375 4.211 1 82.94 76 ARG B O 1
ATOM 1287 N N . LYS B 1 77 ? 2.461 38.844 3.088 1 82.25 77 LYS B N 1
ATOM 1288 C CA . LYS B 1 77 ? 3.645 39.531 2.59 1 82.25 77 LYS B CA 1
ATOM 1289 C C . LYS B 1 77 ? 4.418 40.188 3.73 1 82.25 77 LYS B C 1
ATOM 1291 O O . LYS B 1 77 ? 5.652 40.156 3.748 1 82.25 77 LYS B O 1
ATOM 1296 N N . LYS B 1 78 ? 3.729 40.75 4.609 1 82.81 78 LYS B N 1
ATOM 1297 C CA . LYS B 1 78 ? 4.375 41.375 5.766 1 82.81 78 LYS B CA 1
ATOM 1298 C C . LYS B 1 78 ? 5.125 40.344 6.598 1 82.81 78 LYS B C 1
ATOM 1300 O O . LYS B 1 78 ? 6.246 40.594 7.039 1 82.81 78 LYS B O 1
ATOM 1305 N N . ALA B 1 79 ? 4.41 39.219 6.797 1 81 79 ALA B N 1
ATOM 1306 C CA . ALA B 1 79 ? 5.031 38.156 7.551 1 81 79 ALA B CA 1
ATOM 1307 C C . ALA B 1 79 ? 6.305 37.656 6.863 1 81 79 ALA B C 1
ATOM 1309 O O . ALA B 1 79 ? 7.32 37.406 7.523 1 81 79 ALA B O 1
ATOM 1310 N N . LEU B 1 80 ? 6.203 37.531 5.574 1 80.94 80 LEU B N 1
ATOM 1311 C CA . LEU B 1 80 ? 7.359 37.125 4.793 1 80.94 80 LEU B CA 1
ATOM 1312 C C . LEU B 1 80 ? 8.516 38.094 4.961 1 80.94 80 LEU B C 1
ATOM 1314 O O . LEU B 1 80 ? 9.672 37.688 5.129 1 80.94 80 LEU B O 1
ATOM 1318 N N . ALA B 1 81 ? 8.188 39.344 4.883 1 80.81 81 ALA B N 1
ATOM 1319 C CA . ALA B 1 81 ? 9.211 40.375 5.023 1 80.81 81 ALA B CA 1
ATOM 1320 C C . ALA B 1 81 ? 9.875 40.312 6.398 1 80.81 81 ALA B C 1
ATOM 1322 O O . ALA B 1 81 ? 11.094 40.438 6.516 1 80.81 81 ALA B O 1
ATOM 1323 N N . LEU B 1 82 ? 9.062 40.062 7.398 1 79.38 82 LEU B N 1
ATOM 1324 C CA . LEU B 1 82 ? 9.578 40 8.758 1 79.38 82 LEU B CA 1
ATOM 1325 C C . LEU B 1 82 ? 10.477 38.781 8.93 1 79.38 82 LEU B C 1
ATOM 1327 O O . LEU B 1 82 ? 11.5 38.844 9.609 1 79.38 82 LEU B O 1
ATOM 1331 N N . LEU B 1 83 ? 10.055 37.656 8.328 1 79 83 LEU B N 1
ATOM 1332 C CA . LEU B 1 83 ? 10.82 36.406 8.438 1 79 83 LEU B CA 1
ATOM 1333 C C . LEU B 1 83 ? 12.141 36.531 7.688 1 79 83 LEU B C 1
ATOM 1335 O O . LEU B 1 83 ? 13.172 36.031 8.156 1 79 83 LEU B O 1
ATOM 1339 N N . GLN B 1 84 ? 12.133 37.156 6.566 1 78.5 84 GLN B N 1
ATOM 1340 C CA . GLN B 1 84 ? 13.352 37.344 5.793 1 78.5 84 GLN B CA 1
ATOM 1341 C C . GLN B 1 84 ? 14.328 38.25 6.543 1 78.5 84 GLN B C 1
ATOM 1343 O O . GLN B 1 84 ? 15.539 38 6.523 1 78.5 84 GLN B O 1
ATOM 1348 N N . GLU B 1 85 ? 13.82 39.25 7.145 1 71.31 85 GLU B N 1
ATOM 1349 C CA . GLU B 1 85 ? 14.656 40.156 7.914 1 71.31 85 GLU B CA 1
ATOM 1350 C C . GLU B 1 85 ? 15.266 39.469 9.125 1 71.31 85 GLU B C 1
ATOM 1352 O O . GLU B 1 85 ? 16.422 39.719 9.477 1 71.31 85 GLU B O 1
ATOM 1357 N N . ALA B 1 86 ? 14.57 38.625 9.742 1 75.12 86 ALA B N 1
ATOM 1358 C CA . ALA B 1 86 ? 15.07 37.844 10.891 1 75.12 86 ALA B CA 1
ATOM 1359 C C . ALA B 1 86 ? 16.156 36.875 10.469 1 75.12 86 ALA B C 1
ATOM 1361 O O . ALA B 1 86 ? 17.094 36.594 11.227 1 75.12 86 ALA B O 1
ATOM 1362 N N . GLU B 1 87 ? 16.094 36.281 9.352 1 72.56 87 GLU B N 1
ATOM 1363 C CA . GLU B 1 87 ? 17.062 35.312 8.844 1 72.56 87 GLU B CA 1
ATOM 1364 C C . GLU B 1 87 ? 18.344 36 8.383 1 72.56 87 GLU B C 1
ATOM 1366 O O . GLU B 1 87 ? 19.438 35.438 8.5 1 72.56 87 GLU B O 1
ATOM 1371 N N . GLU B 1 88 ? 18.266 37.188 7.852 1 65.88 88 GLU B N 1
ATOM 1372 C CA . GLU B 1 88 ? 19.438 37.969 7.445 1 65.88 88 GLU B CA 1
ATOM 1373 C C . GLU B 1 88 ? 20.203 38.469 8.656 1 65.88 88 GLU B C 1
ATOM 1375 O O . GLU B 1 88 ? 21.422 38.688 8.586 1 65.88 88 GLU B O 1
ATOM 1380 N N . LYS B 1 89 ? 19.641 38.656 9.664 1 64.5 89 LYS B N 1
ATOM 1381 C CA . LYS B 1 89 ? 20.328 39.188 10.82 1 64.5 89 LYS B CA 1
ATOM 1382 C C . LYS B 1 89 ? 21.062 38.094 11.594 1 64.5 89 LYS B C 1
ATOM 1384 O O . LYS B 1 89 ? 21.875 38.375 12.477 1 64.5 89 LYS B O 1
ATOM 1389 N N . HIS B 1 90 ? 20.891 36.938 11.328 1 58.78 90 HIS B N 1
ATOM 1390 C CA . HIS B 1 90 ? 21.75 35.906 11.914 1 58.78 90 HIS B CA 1
ATOM 1391 C C . HIS B 1 90 ? 22.547 35.156 10.836 1 58.78 90 HIS B C 1
ATOM 1393 O O . HIS B 1 90 ? 22 34.844 9.773 1 58.78 90 HIS B O 1
#

Solvent-accessible surface area (backbone atoms only — not comparable to full-atom values): 9684 Å² total; per-residue (Å²): 132,63,73,72,80,45,51,27,75,83,80,64,40,55,25,43,51,76,46,74,51,72,81,45,74,49,32,31,40,36,32,34,33,33,65,44,80,74,36,48,28,24,33,31,35,34,38,31,62,65,48,73,75,39,64,30,43,76,38,71,65,16,41,52,49,50,53,50,69,68,35,51,74,73,52,40,51,51,51,49,53,53,52,53,54,57,54,68,73,96,132,63,72,73,82,44,50,28,74,85,80,62,40,54,24,43,52,76,46,76,51,71,80,43,75,50,33,32,40,36,33,33,32,34,66,44,81,73,36,48,30,23,33,34,34,35,38,32,63,66,51,74,76,39,63,30,44,76,38,72,64,15,40,50,48,51,53,50,67,69,36,51,75,72,53,39,52,53,50,49,52,52,53,53,53,58,53,70,73,99

Organism: Cronobacter sakazakii (strain ATCC BAA-894) (NCBI:txid290339)

Sequence (180 aa):
MRIMKMTCPVCLADAKIRKTNRKHPQLADVYCQCSNMECGHSFVMNVSFSHTISPSALSGQGRVKELIDSLGEHDRKKALALLQEAEEKHMRIMKMTCPVCLADAKIRKTNRKHPQLADVYCQCSNMECGHSFVMNVSFSHTISPSALSGQGRVKELIDSLGEHDRKKALALLQEAEEKH

Foldseek 3Di:
DDDDWDADPPPRATWDFDDWADPDPFKIKTWIFGPPPVCGDIDIDIGGDDDDPQDDCPDPVVVVVVVLVPDDPVVNVVVVVVVVVVVVVD/DDDDWDADPPPRATWDFDDWADPDPFKIKTWIFGPPPVCGDIDIDIGGDDDDPQDDCVDPVVVVVVVLVPDPPVRNVVVVVVVVVVVVVD

Secondary structure (DSSP, 8-state):
-BPPPEE-TTT--EEEEEEEEEEETTEEEEEEEES-TTT--EEEEEEEEEEEEE--TTSHHHHHHHHHHHS-HHHHHHHHHHHHHHHHT-/-BPPPEE-TTT--EEEEEEEEEEETTEEEEEEEES-TTT--EEEEEEEEEEEEE--TTSHHHHHHHHHHHS-HHHHHHHHHHHHHHHHT-

Radius of gyration: 25.0 Å; Cα contacts (8 Å, |Δi|>4): 333; chains: 2; bounding box: 40×83×34 Å

InterPro domains:
  IPR007684 Zinc finger, Ogr/Delta-type [PF04606] (7-53)

pLDDT: mean 88.46, std 10.48, range [58.78, 98.69]

Nearest PDB structures (foldseek):
  2oc3-assembly1_A  TM=5.558E-01  e=4.263E-01  Homo sapiens
  4gfv-assembly2_B  TM=5.939E-01  e=6.475E-01  Homo sapiens
  4gfu-assembly1_A  TM=5.228E-01  e=6.475E-01  Homo sapiens
  4nnd-assembly3_D  TM=5.002E-01  e=6.475E-01  Homo sapiens
  4nnd-assembly2_B  TM=5.553E-01  e=1.044E+00  Homo sapiens